Protein AF-A0A0C9YRC0-F1 (afdb_monomer_lite)

Radius of gyration: 12.37 Å; chains: 1; bounding box: 35×21×35 Å

pLDDT: mean 77.27, std 10.84, range [47.56, 88.06]

Foldseek 3Di:
DVVLVVVLVVCVVVVHADDPVVSQVVCCVVPVDGDDPCRVVVVCVVPVVRDGDDPPDPPDD

InterPro domains:
  IPR006600 HTH CenpB-type DNA-binding domain [PS51253] (1-53)

Organism: NCBI:txid765257

Sequence (61 aa):
EKVLVNWMHFLGTIGRPIAKDTVRPYVYDLCGRYPSENWIYRFLKCHPEVKLRRPSGIDPK

Structure (mmCIF, N/CA/C/O backbone):
data_AF-A0A0C9YRC0-F1
#
_entry.id   AF-A0A0C9YRC0-F1
#
loop_
_atom_site.group_PDB
_atom_site.id
_atom_site.type_symbol
_atom_site.label_atom_id
_atom_site.label_alt_id
_atom_site.label_comp_id
_atom_site.label_asym_id
_atom_site.label_entity_id
_atom_site.label_seq_id
_atom_site.pdbx_PDB_ins_code
_atom_site.Cartn_x
_atom_site.Cartn_y
_atom_site.Cartn_z
_atom_site.occupancy
_atom_site.B_iso_or_equiv
_atom_site.auth_seq_id
_atom_site.auth_comp_id
_atom_site.auth_asym_id
_atom_site.auth_atom_id
_atom_site.pdbx_PDB_model_num
ATOM 1 N N . GLU A 1 1 ? -5.335 -5.636 7.434 1.00 66.88 1 GLU A N 1
ATOM 2 C CA . GLU A 1 1 ? -4.043 -5.167 6.869 1.00 66.88 1 GLU A CA 1
ATOM 3 C C . GLU A 1 1 ? -3.251 -6.248 6.123 1.00 66.88 1 GLU A C 1
ATOM 5 O O . GLU A 1 1 ? -2.760 -5.954 5.041 1.00 66.88 1 GLU A O 1
ATOM 10 N N . LYS A 1 2 ? -3.187 -7.503 6.606 1.00 78.38 2 LYS A N 1
ATOM 11 C CA . LYS A 1 2 ? -2.453 -8.611 5.943 1.00 78.38 2 LYS A CA 1
ATOM 12 C C . LYS A 1 2 ? -2.770 -8.807 4.448 1.00 78.38 2 LYS A C 1
ATOM 14 O O . LYS A 1 2 ? -1.863 -9.053 3.665 1.00 78.38 2 LYS A 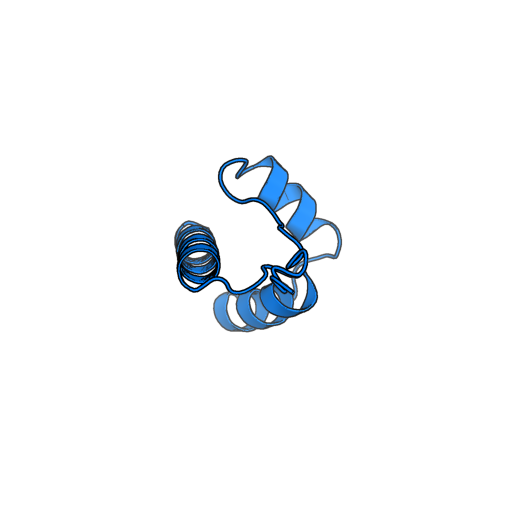O 1
ATOM 19 N N . VAL A 1 3 ? -4.037 -8.658 4.048 1.00 82.31 3 VAL A N 1
ATOM 20 C CA . VAL A 1 3 ? -4.474 -8.759 2.639 1.00 82.31 3 VAL A CA 1
ATOM 21 C C . VAL A 1 3 ? -3.795 -7.705 1.761 1.00 82.31 3 VAL A C 1
ATOM 23 O O . VAL A 1 3 ? -3.368 -8.004 0.652 1.00 82.31 3 VAL A O 1
ATOM 26 N N . LEU A 1 4 ? -3.643 -6.484 2.274 1.00 81.44 4 LEU A N 1
ATOM 27 C CA . LEU A 1 4 ? -3.044 -5.382 1.533 1.00 81.44 4 LEU A CA 1
ATOM 28 C C . LEU A 1 4 ? -1.525 -5.545 1.408 1.00 81.44 4 LEU A C 1
ATOM 30 O O . LEU A 1 4 ? -0.973 -5.293 0.342 1.00 81.44 4 LEU A O 1
ATOM 34 N N . VAL A 1 5 ? -0.863 -6.010 2.474 1.00 82.62 5 VAL A N 1
ATOM 35 C CA . VAL A 1 5 ? 0.566 -6.372 2.441 1.00 82.62 5 VAL A CA 1
ATOM 36 C C . VAL A 1 5 ? 0.806 -7.461 1.395 1.00 82.62 5 VAL A C 1
ATOM 38 O O . VAL A 1 5 ? 1.673 -7.302 0.541 1.00 82.62 5 VAL A O 1
ATOM 41 N N . ASN A 1 6 ? -0.005 -8.523 1.399 1.00 84.69 6 ASN A N 1
ATOM 42 C CA . ASN A 1 6 ? 0.120 -9.619 0.437 1.00 84.69 6 ASN A CA 1
ATOM 43 C C . ASN A 1 6 ? -0.122 -9.145 -1.008 1.00 84.69 6 ASN A C 1
ATOM 45 O O . ASN A 1 6 ? 0.643 -9.472 -1.911 1.00 84.69 6 ASN A O 1
ATOM 49 N N . TRP A 1 7 ? -1.119 -8.282 -1.222 1.00 83.94 7 TRP A N 1
ATOM 50 C CA . TRP A 1 7 ? -1.354 -7.659 -2.526 1.00 83.94 7 TRP A CA 1
ATOM 51 C C . TRP A 1 7 ? -0.172 -6.792 -2.983 1.00 83.94 7 TRP A C 1
ATOM 53 O O . TRP A 1 7 ? 0.256 -6.888 -4.129 1.00 83.94 7 TRP A O 1
ATOM 63 N N . MET A 1 8 ? 0.419 -5.997 -2.089 1.00 81.38 8 MET A N 1
ATOM 64 C CA . MET A 1 8 ? 1.610 -5.205 -2.406 1.00 81.38 8 MET A CA 1
ATOM 65 C C . MET A 1 8 ? 2.838 -6.074 -2.694 1.00 81.38 8 MET A C 1
ATOM 67 O O . MET A 1 8 ? 3.604 -5.754 -3.601 1.00 81.38 8 MET A O 1
ATOM 71 N N . HIS A 1 9 ? 2.999 -7.200 -2.000 1.00 82.06 9 HIS A N 1
ATOM 72 C CA . HIS A 1 9 ? 4.029 -8.187 -2.329 1.00 82.06 9 HIS A CA 1
ATOM 73 C C . HIS A 1 9 ? 3.797 -8.784 -3.717 1.00 82.06 9 HIS A C 1
ATOM 75 O O . HIS A 1 9 ? 4.722 -8.798 -4.524 1.00 82.06 9 HIS A O 1
ATOM 81 N N . PHE A 1 10 ? 2.563 -9.189 -4.027 1.00 83.31 10 PHE A N 1
ATOM 82 C CA . PHE A 1 10 ? 2.192 -9.696 -5.345 1.00 83.31 10 PHE A CA 1
ATOM 83 C C . PHE A 1 10 ? 2.486 -8.680 -6.454 1.00 83.31 10 PHE A C 1
ATOM 85 O O . PHE A 1 10 ? 3.096 -9.046 -7.456 1.00 83.31 10 PHE A O 1
ATOM 92 N N . LEU A 1 11 ? 2.138 -7.400 -6.256 1.00 79.81 11 LEU A N 1
ATOM 93 C CA . LEU A 1 11 ? 2.477 -6.319 -7.188 1.00 79.81 11 LEU A CA 1
ATOM 94 C C . LEU A 1 11 ? 3.990 -6.218 -7.420 1.00 79.81 11 LEU A C 1
ATOM 96 O O . LEU A 1 11 ? 4.425 -6.118 -8.566 1.00 79.81 11 LEU A O 1
ATOM 100 N N . GLY A 1 12 ? 4.782 -6.303 -6.349 1.00 77.06 12 GLY A N 1
ATOM 101 C CA . GLY A 1 12 ? 6.239 -6.353 -6.438 1.00 77.06 12 GLY A CA 1
ATOM 102 C C . GLY A 1 12 ? 6.747 -7.572 -7.216 1.00 77.06 12 GLY A C 1
ATOM 103 O O . GLY A 1 12 ? 7.639 -7.425 -8.049 1.00 77.06 12 GLY A O 1
ATOM 104 N N . THR A 1 13 ? 6.156 -8.752 -7.003 1.00 80.00 13 THR A N 1
ATOM 105 C CA . THR A 1 13 ? 6.503 -9.997 -7.711 1.00 80.00 13 THR A CA 1
ATOM 106 C C . THR A 1 13 ? 6.227 -9.909 -9.209 1.00 80.00 13 THR A C 1
ATOM 108 O O . THR A 1 13 ? 7.050 -10.352 -10.004 1.00 80.00 13 THR A O 1
ATOM 111 N N . ILE A 1 14 ? 5.109 -9.303 -9.612 1.00 81.88 14 ILE A N 1
ATOM 112 C CA . ILE A 1 14 ? 4.762 -9.123 -11.033 1.00 81.88 14 ILE A CA 1
ATOM 113 C C . ILE A 1 14 ? 5.446 -7.902 -11.671 1.00 81.88 14 ILE A C 1
ATOM 115 O O . ILE A 1 14 ? 5.090 -7.506 -12.780 1.00 81.88 14 ILE A O 1
ATOM 119 N N . GLY A 1 15 ? 6.384 -7.261 -10.962 1.00 72.31 15 GLY A N 1
ATOM 120 C CA . GLY A 1 15 ? 7.108 -6.083 -11.441 1.00 72.31 15 GLY A CA 1
ATOM 121 C C . GLY A 1 15 ? 6.233 -4.839 -11.613 1.00 72.31 15 GLY A C 1
ATOM 122 O O . GLY A 1 15 ? 6.640 -3.891 -12.286 1.00 72.31 15 GLY A O 1
ATOM 123 N N . ARG A 1 16 ? 5.030 -4.810 -11.022 1.00 72.69 16 ARG A N 1
ATOM 124 C CA . ARG A 1 16 ? 4.164 -3.633 -11.083 1.00 72.69 16 ARG A CA 1
ATOM 125 C C . ARG A 1 16 ? 4.582 -2.608 -10.033 1.00 72.69 16 ARG A C 1
ATOM 127 O O . ARG A 1 16 ? 4.750 -2.943 -8.860 1.00 72.69 16 ARG A O 1
ATOM 134 N N . PRO A 1 17 ? 4.702 -1.332 -10.425 1.00 69.38 17 PRO A N 1
ATOM 135 C CA . PRO A 1 17 ? 5.045 -0.283 -9.487 1.00 69.38 17 PRO A CA 1
ATOM 136 C C . PRO A 1 17 ? 3.909 -0.064 -8.488 1.00 69.38 17 PRO A C 1
ATOM 138 O O . PRO A 1 17 ? 2.740 0.095 -8.852 1.00 69.38 17 PRO A O 1
ATOM 141 N N . ILE A 1 18 ? 4.276 -0.011 -7.212 1.00 74.44 18 ILE A N 1
ATOM 142 C CA . ILE A 1 18 ? 3.362 0.370 -6.141 1.00 74.44 18 ILE A CA 1
ATOM 143 C C . ILE A 1 18 ? 3.384 1.897 -6.079 1.00 74.44 18 ILE A C 1
ATOM 145 O O . ILE A 1 18 ? 4.375 2.500 -5.666 1.00 74.44 18 ILE A O 1
ATOM 149 N N . ALA A 1 19 ? 2.303 2.525 -6.536 1.00 74.44 19 ALA A N 1
ATOM 150 C CA . ALA A 1 19 ? 2.116 3.968 -6.533 1.00 74.44 19 ALA A CA 1
ATOM 151 C C . ALA A 1 19 ? 0.934 4.331 -5.630 1.00 74.44 19 ALA A C 1
ATOM 153 O O . ALA A 1 19 ? 0.022 3.538 -5.409 1.00 74.44 19 ALA A O 1
ATOM 154 N N . LYS A 1 20 ? 0.919 5.558 -5.109 1.00 76.69 20 LYS A N 1
ATOM 155 C CA . LYS A 1 20 ? -0.190 6.019 -4.261 1.00 76.69 20 LYS A CA 1
ATOM 156 C C . LYS A 1 20 ? -1.519 5.965 -5.011 1.00 76.69 20 LYS A C 1
ATOM 158 O O . LYS A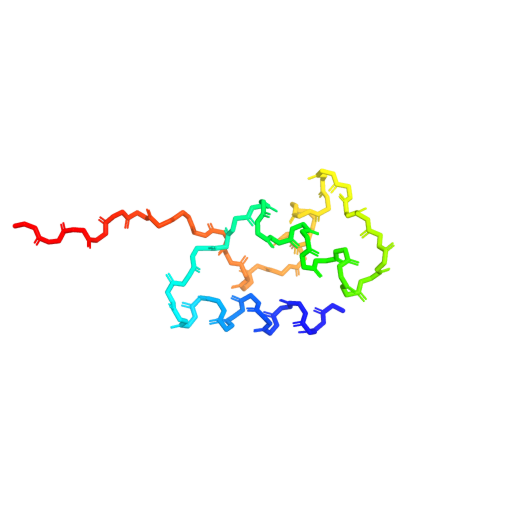 1 20 ? -2.515 5.522 -4.448 1.00 76.69 20 LYS A O 1
ATOM 163 N N . ASP A 1 21 ? -1.499 6.358 -6.279 1.00 78.00 21 ASP A N 1
ATOM 164 C CA . ASP A 1 21 ? -2.658 6.350 -7.169 1.00 78.00 21 ASP A CA 1
ATOM 165 C C . ASP A 1 21 ? -3.182 4.948 -7.476 1.00 78.00 21 ASP A C 1
ATOM 167 O O . ASP A 1 21 ? -4.371 4.800 -7.723 1.00 78.00 21 ASP A O 1
ATOM 171 N N . THR A 1 22 ? -2.345 3.906 -7.404 1.00 79.31 22 THR A N 1
ATOM 172 C CA . THR A 1 22 ? -2.805 2.519 -7.574 1.00 79.31 22 THR A CA 1
ATOM 173 C C . THR A 1 22 ? -3.300 1.909 -6.265 1.00 79.31 22 THR A C 1
ATOM 175 O O . THR A 1 22 ? -4.273 1.160 -6.267 1.00 79.31 22 THR A O 1
ATOM 178 N N . VAL A 1 23 ? -2.690 2.260 -5.129 1.00 81.94 23 VAL A N 1
ATOM 179 C CA 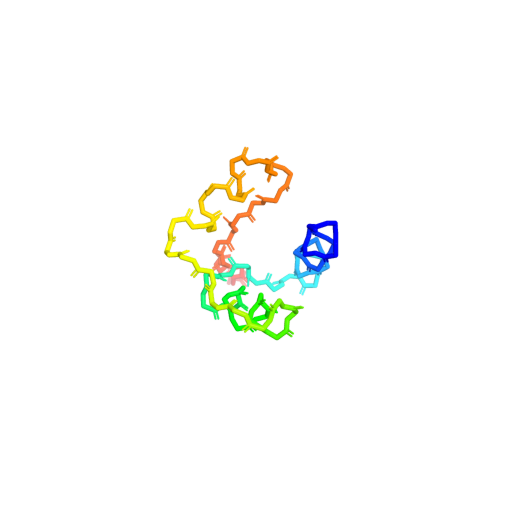. VAL A 1 23 ? -3.079 1.724 -3.814 1.00 81.94 23 VAL A CA 1
ATOM 180 C C . VAL A 1 23 ? -4.388 2.337 -3.309 1.00 81.94 23 VAL A C 1
ATOM 182 O O . VAL A 1 23 ? -5.219 1.627 -2.752 1.00 81.94 23 VAL A O 1
ATOM 185 N N . ARG A 1 24 ? -4.613 3.640 -3.513 1.00 84.62 24 ARG A N 1
ATOM 186 C CA . ARG A 1 24 ? -5.829 4.341 -3.058 1.00 84.62 24 ARG A CA 1
ATOM 187 C C . ARG A 1 24 ? -7.149 3.715 -3.530 1.00 84.62 24 ARG A C 1
ATOM 189 O O . ARG A 1 24 ? -7.986 3.469 -2.662 1.00 84.62 24 ARG A O 1
ATOM 196 N N . PRO A 1 25 ? -7.367 3.459 -4.835 1.00 86.25 25 PRO A N 1
ATOM 197 C CA . PRO A 1 25 ? -8.610 2.855 -5.304 1.00 86.25 25 PRO A CA 1
ATOM 198 C C . PRO A 1 25 ? -8.774 1.421 -4.794 1.00 86.25 25 PRO A C 1
ATOM 200 O O . PRO A 1 25 ? -9.877 1.044 -4.425 1.00 86.25 25 PRO A O 1
ATOM 203 N N . TYR A 1 26 ? -7.689 0.651 -4.676 1.00 83.75 26 TYR A N 1
ATOM 204 C CA . TYR A 1 26 ? -7.755 -0.706 -4.131 1.00 83.75 26 TYR A CA 1
ATOM 205 C C . TYR A 1 26 ? -8.110 -0.723 -2.637 1.00 83.75 26 TYR A C 1
ATOM 207 O O . TYR A 1 26 ? -8.906 -1.538 -2.185 1.00 83.75 26 TYR A O 1
ATOM 215 N N . VAL A 1 27 ? -7.558 0.208 -1.852 1.00 85.06 27 VAL A N 1
ATOM 216 C CA . VAL A 1 27 ? -7.934 0.364 -0.437 1.00 85.06 27 VAL A CA 1
ATOM 217 C C . VAL A 1 27 ? -9.396 0.796 -0.305 1.00 85.06 27 VAL A C 1
ATOM 219 O O . VAL A 1 27 ? -10.075 0.337 0.610 1.00 85.06 27 VAL A O 1
ATOM 222 N N . TYR A 1 28 ? -9.891 1.647 -1.209 1.00 88.06 28 TYR A N 1
ATOM 223 C CA . TYR A 1 28 ? -11.305 2.016 -1.243 1.00 88.06 28 TYR A CA 1
ATOM 224 C C . TYR A 1 28 ? -12.201 0.814 -1.555 1.00 88.06 28 TYR A C 1
ATOM 226 O O . TYR A 1 28 ? -13.172 0.606 -0.840 1.00 88.06 28 TYR A O 1
ATOM 234 N N . ASP A 1 29 ? -11.852 0.006 -2.555 1.00 87.25 29 ASP A N 1
ATOM 235 C CA . ASP A 1 29 ? -12.586 -1.216 -2.907 1.00 87.25 29 ASP A CA 1
ATOM 236 C C . ASP A 1 29 ? -12.636 -2.207 -1.730 1.00 87.25 29 ASP A C 1
ATOM 238 O O . ASP A 1 29 ? -13.692 -2.723 -1.375 1.00 87.25 29 ASP A O 1
ATOM 242 N N . LEU A 1 30 ? -11.508 -2.377 -1.033 1.00 83.75 30 LEU A N 1
ATOM 243 C CA . LEU A 1 30 ? -11.396 -3.304 0.092 1.00 83.75 30 LEU A CA 1
ATOM 244 C C . LEU A 1 30 ? -12.119 -2.823 1.365 1.00 83.75 30 LEU A C 1
ATOM 246 O O . LEU A 1 30 ? -12.682 -3.631 2.101 1.00 83.75 30 LEU A O 1
ATOM 250 N N . CYS A 1 31 ? -12.046 -1.525 1.674 1.00 83.75 31 CYS A N 1
ATOM 251 C CA . CYS A 1 31 ? -12.494 -0.966 2.958 1.00 83.75 31 CYS A CA 1
ATOM 252 C C . CYS A 1 31 ? -13.751 -0.085 2.853 1.00 83.75 31 CYS A C 1
ATOM 254 O O . CYS A 1 31 ? -14.241 0.398 3.876 1.00 83.75 31 CYS A O 1
ATOM 256 N N . GLY A 1 32 ? -14.234 0.203 1.642 1.00 86.44 32 GLY A N 1
ATOM 257 C CA . GLY A 1 32 ? -15.340 1.128 1.366 1.00 86.44 32 GLY A CA 1
ATOM 258 C C . GLY A 1 32 ? -15.046 2.597 1.702 1.00 86.44 32 GLY A C 1
ATOM 259 O O . GLY A 1 32 ? -15.964 3.416 1.758 1.00 86.44 32 GLY A O 1
ATOM 260 N N . ARG A 1 33 ? -13.786 2.951 2.001 1.00 87.50 33 ARG A N 1
ATOM 261 C CA . ARG A 1 33 ? -13.380 4.302 2.427 1.00 87.50 33 ARG A CA 1
ATOM 262 C C . ARG A 1 33 ? -12.033 4.694 1.849 1.00 87.50 33 ARG A C 1
ATOM 264 O O . ARG A 1 33 ? -11.101 3.895 1.814 1.00 87.50 33 ARG A O 1
ATOM 271 N N . TYR A 1 34 ? -11.919 5.962 1.454 1.00 85.38 34 TYR A N 1
ATOM 272 C CA . TYR A 1 34 ? -10.656 6.493 0.964 1.00 85.38 34 TYR A CA 1
ATOM 273 C C . TYR A 1 34 ? -9.670 6.673 2.120 1.00 85.38 34 TYR A C 1
ATOM 275 O O . TYR A 1 34 ? -10.006 7.302 3.128 1.00 85.38 34 TYR A O 1
ATOM 283 N N . PRO A 1 35 ? -8.436 6.165 1.981 1.00 84.88 35 PRO A N 1
ATOM 284 C CA . PRO A 1 35 ? -7.399 6.420 2.961 1.00 84.88 35 PRO A CA 1
ATOM 285 C C . PRO A 1 35 ? -6.975 7.895 2.907 1.00 84.88 35 PRO A C 1
ATOM 287 O O . PRO A 1 35 ? -6.865 8.497 1.831 1.00 84.88 35 PRO A O 1
ATOM 290 N N . SER A 1 36 ? -6.693 8.478 4.074 1.00 85.94 36 SER A N 1
ATOM 291 C CA . SER A 1 36 ? -6.132 9.831 4.173 1.00 85.94 36 SER A CA 1
ATOM 292 C C . SER A 1 36 ? -4.805 9.930 3.412 1.00 85.94 36 SER A C 1
ATOM 294 O O . SER A 1 36 ? -4.088 8.941 3.277 1.00 85.94 36 SER A O 1
ATOM 296 N N . GLU A 1 37 ? -4.407 11.125 2.974 1.00 82.12 37 GLU A N 1
ATOM 297 C CA . GLU A 1 37 ? -3.130 11.314 2.257 1.00 82.12 37 GLU A CA 1
ATOM 298 C C . GLU A 1 37 ? -1.915 10.791 3.036 1.00 82.12 37 GLU A C 1
ATOM 300 O O . GLU A 1 37 ? -0.993 10.215 2.458 1.00 82.12 37 GLU A O 1
ATOM 305 N N . ASN A 1 38 ? -1.957 10.914 4.366 1.00 85.19 38 ASN A N 1
ATOM 306 C CA . ASN A 1 38 ? -0.900 10.440 5.254 1.00 85.19 38 ASN A CA 1
ATOM 307 C C . ASN A 1 38 ? -0.969 8.947 5.591 1.00 85.19 38 ASN A C 1
ATOM 309 O O . ASN A 1 38 ? -0.029 8.404 6.174 1.00 85.19 38 ASN A O 1
ATOM 313 N N . TRP A 1 39 ? -2.064 8.275 5.240 1.00 87.25 39 TRP A N 1
ATOM 314 C CA . TRP A 1 39 ? -2.283 6.874 5.578 1.00 87.25 39 TRP A CA 1
ATOM 315 C C . TRP A 1 39 ? -1.220 5.977 4.943 1.00 87.25 39 TRP A C 1
ATOM 317 O O . TRP A 1 39 ? -0.655 5.141 5.636 1.00 87.25 39 TRP A O 1
ATOM 327 N N . ILE A 1 40 ? -0.858 6.216 3.676 1.00 83.19 40 ILE A N 1
ATOM 328 C CA . ILE A 1 40 ? 0.158 5.408 2.985 1.00 83.19 40 ILE A CA 1
ATOM 329 C C . ILE A 1 40 ? 1.533 5.520 3.656 1.00 83.19 40 ILE A C 1
ATOM 331 O O . ILE A 1 40 ? 2.223 4.522 3.809 1.00 83.19 40 ILE A O 1
ATOM 335 N N . TYR A 1 41 ? 1.922 6.709 4.128 1.00 84.19 41 TYR A N 1
ATOM 336 C CA . TYR A 1 41 ? 3.192 6.888 4.834 1.00 84.19 41 TYR A CA 1
ATOM 337 C C . TYR A 1 41 ? 3.191 6.185 6.190 1.00 84.19 41 TYR A C 1
ATOM 339 O O . TYR A 1 41 ? 4.182 5.559 6.558 1.00 84.19 41 TYR A O 1
ATOM 347 N N . ARG A 1 42 ? 2.074 6.260 6.926 1.00 86.56 42 ARG A N 1
ATOM 348 C CA . ARG A 1 42 ? 1.905 5.534 8.193 1.00 86.56 42 ARG A CA 1
ATOM 349 C C . ARG A 1 42 ? 1.932 4.026 7.968 1.00 86.56 42 ARG A C 1
ATOM 351 O O . ARG A 1 42 ? 2.620 3.326 8.698 1.00 86.56 42 ARG A O 1
ATOM 358 N N . PHE A 1 43 ? 1.262 3.557 6.921 1.00 83.88 43 PHE A N 1
ATOM 359 C CA . PHE A 1 43 ? 1.242 2.156 6.531 1.00 83.88 43 PHE A CA 1
ATOM 360 C C . PHE A 1 43 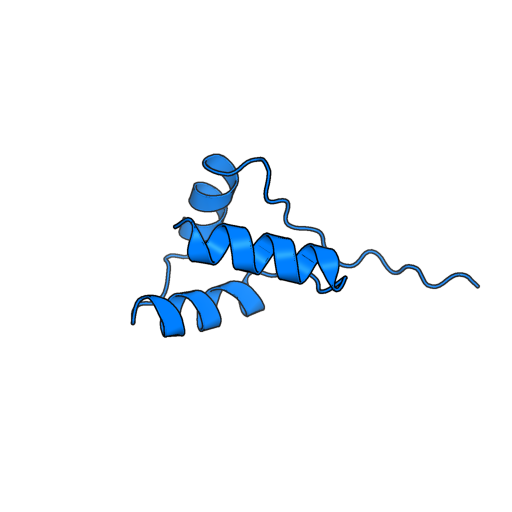? 2.653 1.641 6.212 1.00 83.88 43 PHE A C 1
ATOM 362 O O . PHE A 1 43 ? 3.073 0.635 6.769 1.00 83.88 43 PHE A O 1
ATOM 369 N N . LEU A 1 44 ? 3.424 2.363 5.394 1.00 82.38 44 LEU A N 1
ATOM 370 C CA . LEU A 1 44 ? 4.809 1.995 5.059 1.00 82.38 44 LEU A CA 1
ATOM 371 C C . LEU A 1 44 ? 5.753 2.078 6.263 1.00 82.38 44 LEU A C 1
ATOM 373 O O . LEU A 1 44 ? 6.713 1.323 6.352 1.00 82.38 44 LEU A O 1
ATOM 377 N N . LYS A 1 45 ? 5.483 2.986 7.208 1.00 85.31 45 LYS A N 1
ATOM 378 C CA . LYS A 1 45 ? 6.223 3.056 8.472 1.00 85.31 45 LYS A CA 1
ATOM 379 C C . LYS A 1 45 ? 5.952 1.831 9.353 1.00 85.31 45 LYS A C 1
ATOM 381 O O . LYS A 1 45 ? 6.868 1.359 10.017 1.00 85.31 45 LYS A O 1
ATOM 386 N N . CYS A 1 46 ? 4.715 1.336 9.367 1.00 85.88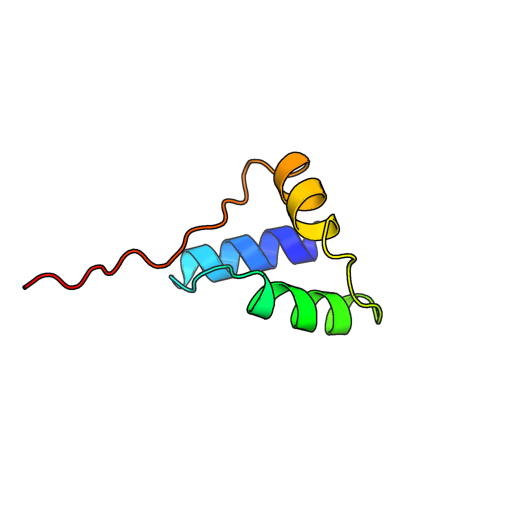 46 CYS A N 1
ATOM 387 C CA . CYS A 1 46 ? 4.335 0.115 10.081 1.00 85.88 46 CYS A CA 1
ATOM 388 C C . CYS A 1 46 ? 4.806 -1.163 9.370 1.00 85.88 46 CYS A C 1
ATOM 390 O O . CYS A 1 46 ? 5.049 -2.160 10.042 1.00 85.88 46 CYS A O 1
ATOM 392 N N . HIS A 1 47 ? 4.962 -1.116 8.045 1.00 83.19 47 HIS A N 1
ATOM 393 C CA . HIS A 1 47 ? 5.344 -2.248 7.203 1.00 83.19 47 HIS A CA 1
ATOM 394 C C . HIS A 1 47 ? 6.611 -1.947 6.391 1.00 83.19 47 HIS A C 1
ATOM 396 O O . HIS A 1 47 ? 6.526 -1.689 5.185 1.00 83.19 47 HIS A O 1
ATOM 402 N N . PRO A 1 48 ? 7.798 -1.958 7.028 1.00 79.62 48 PRO A N 1
ATOM 403 C CA . PRO A 1 48 ? 9.060 -1.670 6.352 1.00 79.62 48 PRO A CA 1
ATOM 404 C C . PRO A 1 48 ? 9.443 -2.729 5.304 1.00 79.62 48 PRO A C 1
ATOM 406 O O . PRO A 1 48 ? 10.332 -2.470 4.485 1.00 79.62 48 PRO A O 1
ATOM 409 N N . GLU A 1 49 ? 8.795 -3.903 5.303 1.00 79.69 49 GLU A N 1
ATOM 410 C CA . GLU A 1 49 ? 8.963 -4.899 4.240 1.00 79.69 49 GLU A CA 1
ATOM 411 C C . GLU A 1 49 ? 8.370 -4.429 2.902 1.00 79.69 49 GLU A C 1
ATOM 413 O O . GLU A 1 49 ? 8.862 -4.800 1.833 1.00 79.69 49 GLU A O 1
ATOM 418 N N . VAL A 1 50 ? 7.370 -3.544 2.947 1.00 77.19 50 VAL A N 1
ATOM 419 C CA . VAL A 1 50 ? 6.741 -2.967 1.764 1.00 77.19 50 VAL A CA 1
ATOM 420 C C . VAL A 1 50 ? 7.464 -1.677 1.392 1.00 77.19 50 VAL A C 1
ATOM 422 O O . VAL A 1 50 ? 7.381 -0.665 2.084 1.00 77.19 50 VAL A O 1
ATOM 425 N N . LYS A 1 51 ? 8.150 -1.678 0.247 1.00 71.12 51 LYS A N 1
ATOM 426 C CA . LYS A 1 51 ? 8.808 -0.479 -0.286 1.00 71.12 51 LYS A CA 1
ATOM 427 C C . LYS A 1 51 ? 8.069 0.044 -1.506 1.00 71.12 51 LYS A C 1
ATOM 429 O O . LYS A 1 51 ? 7.894 -0.670 -2.490 1.00 71.12 51 LYS A O 1
ATOM 434 N N . LEU A 1 52 ? 7.717 1.330 -1.478 1.00 70.69 52 LEU A N 1
ATOM 435 C CA . LEU A 1 52 ? 7.346 2.046 -2.695 1.00 70.69 52 LEU A CA 1
ATOM 436 C C . LEU A 1 52 ? 8.585 2.144 -3.586 1.00 70.69 52 LEU A C 1
ATOM 438 O O . LEU A 1 52 ? 9.509 2.906 -3.302 1.00 70.69 52 LEU A O 1
ATOM 442 N N . ARG A 1 53 ? 8.610 1.374 -4.669 1.00 64.25 53 ARG A N 1
ATOM 443 C CA . ARG A 1 53 ? 9.566 1.573 -5.755 1.00 64.25 53 ARG A CA 1
ATOM 444 C C . ARG A 1 53 ? 8.841 2.226 -6.922 1.00 64.25 53 ARG A C 1
ATOM 446 O O . ARG A 1 53 ? 7.861 1.688 -7.433 1.00 64.25 53 ARG A O 1
ATOM 453 N N . ARG A 1 54 ? 9.348 3.383 -7.359 1.00 57.09 54 ARG A N 1
ATOM 454 C CA . ARG A 1 54 ? 9.087 3.850 -8.723 1.00 57.09 54 ARG A CA 1
ATOM 455 C C . ARG A 1 54 ? 9.703 2.825 -9.680 1.00 57.09 54 ARG A C 1
ATOM 457 O O . ARG A 1 54 ? 10.766 2.290 -9.356 1.00 57.09 54 ARG A O 1
ATOM 464 N N . PRO A 1 55 ? 9.072 2.548 -10.829 1.00 55.06 55 PRO A N 1
ATOM 465 C CA . PRO A 1 55 ? 9.720 1.776 -11.869 1.00 55.06 55 PRO A CA 1
ATOM 466 C C . PRO A 1 55 ? 10.849 2.661 -12.406 1.00 55.06 55 PRO A C 1
ATOM 468 O O . PRO A 1 55 ? 10.627 3.546 -13.227 1.00 55.06 55 PRO A O 1
ATOM 471 N N . SER A 1 56 ? 12.051 2.518 -11.854 1.00 48.22 56 SER A N 1
ATOM 472 C CA . SER A 1 56 ? 13.248 3.054 -12.489 1.00 48.22 56 SER A CA 1
ATOM 473 C C . SER A 1 56 ? 13.435 2.225 -13.749 1.00 48.22 56 SER A C 1
ATOM 475 O O . SER A 1 56 ? 13.585 1.009 -13.641 1.00 48.22 56 SER A O 1
ATOM 477 N N . GLY A 1 57 ? 13.307 2.867 -14.913 1.00 51.34 57 GLY A N 1
ATOM 478 C CA . GLY A 1 57 ? 13.333 2.212 -16.215 1.00 51.34 57 GLY A CA 1
ATOM 479 C C . GLY A 1 57 ? 14.512 1.258 -16.320 1.00 51.34 57 GLY A C 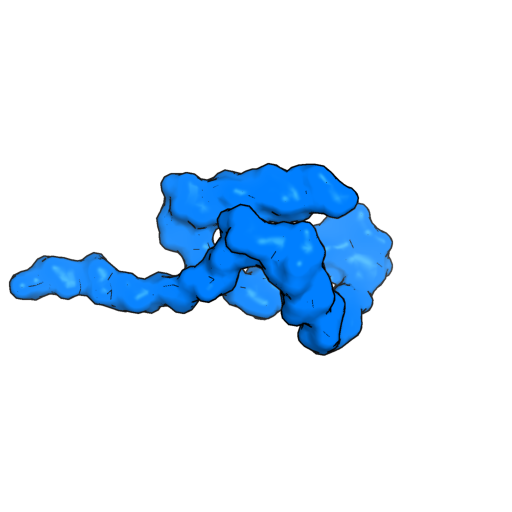1
ATOM 480 O O . GLY A 1 57 ? 15.660 1.687 -16.358 1.00 51.34 57 GLY A O 1
ATOM 481 N N . ILE A 1 58 ? 14.213 -0.037 -16.352 1.00 55.41 58 ILE A N 1
ATOM 482 C CA . ILE A 1 58 ? 15.125 -1.024 -16.910 1.00 55.41 58 ILE A CA 1
ATOM 483 C C . ILE A 1 58 ? 14.788 -1.040 -18.399 1.00 55.41 58 ILE A C 1
ATOM 485 O O . ILE A 1 58 ? 14.062 -1.908 -18.870 1.00 55.41 58 ILE A O 1
ATOM 489 N N . ASP A 1 59 ? 15.224 0.002 -19.103 1.00 49.78 59 ASP A N 1
ATOM 490 C CA . ASP A 1 59 ? 15.463 -0.082 -20.539 1.00 49.78 59 ASP A CA 1
ATOM 491 C C . ASP A 1 59 ? 16.953 -0.424 -20.680 1.00 49.78 59 ASP A C 1
ATOM 493 O O . ASP A 1 59 ? 17.799 0.426 -20.392 1.00 49.78 59 ASP A O 1
ATOM 497 N N . PRO A 1 60 ? 17.314 -1.684 -20.973 1.00 59.72 60 PRO A N 1
ATOM 498 C CA . PRO A 1 60 ? 18.664 -2.003 -21.389 1.00 59.72 60 PRO A CA 1
ATOM 499 C C . PRO A 1 60 ? 18.771 -1.644 -22.875 1.00 59.72 60 PRO A C 1
ATOM 501 O O . PRO A 1 60 ? 18.242 -2.364 -23.721 1.00 59.72 60 PRO A O 1
ATOM 504 N N . LYS A 1 61 ? 19.428 -0.524 -23.182 1.00 47.56 61 LYS A N 1
ATOM 505 C CA . LYS A 1 61 ? 19.872 -0.199 -24.541 1.00 47.56 61 LYS A CA 1
ATOM 506 C C . LYS A 1 61 ? 21.323 -0.607 -24.746 1.00 47.56 61 LYS A C 1
ATOM 508 O O . LYS A 1 61 ? 22.129 -0.355 -23.823 1.00 47.56 61 LYS A O 1
#

Secondary structure (DSSP, 8-state):
-HHHHHHHHHHHHTT----HHHHHHHHHHHHSSPPPTTHHHHHHHH-TT------------